Protein AF-A0A3C1LIV9-F1 (afdb_monomer_lite)

Foldseek 3Di:
DLVVDPAAEDDDPVCVPVVVQVVCCVVSVDGHDDPDDNVPDD

pLDDT: mean 76.04, std 9.99, range [55.62, 88.06]

Structure (mmCIF, N/CA/C/O backbone):
data_AF-A0A3C1LIV9-F1
#
_entry.id   AF-A0A3C1LIV9-F1
#
loop_
_atom_site.group_PDB
_atom_site.id
_atom_site.type_symbol
_atom_site.label_atom_id
_atom_site.label_alt_id
_atom_site.label_comp_id
_atom_site.label_asym_id
_atom_site.label_entity_id
_atom_site.label_seq_id
_atom_site.pdbx_PDB_ins_code
_atom_site.Cartn_x
_atom_site.Cartn_y
_atom_site.Cartn_z
_atom_site.occupancy
_atom_site.B_iso_or_equiv
_atom_site.auth_seq_id
_atom_site.auth_comp_id
_atom_site.auth_asym_id
_atom_site.auth_atom_id
_atom_site.pdbx_PDB_model_num
ATOM 1 N N . ARG A 1 1 ? -15.208 7.552 2.887 1.00 56.62 1 ARG A N 1
ATOM 2 C CA . ARG A 1 1 ? -14.944 6.778 4.127 1.00 56.62 1 ARG A CA 1
ATOM 3 C C . ARG A 1 1 ? -13.904 5.718 3.770 1.00 56.62 1 ARG A C 1
ATOM 5 O O . ARG A 1 1 ? -13.847 5.329 2.616 1.00 56.62 1 ARG A O 1
ATOM 12 N N . THR A 1 2 ? -13.067 5.238 4.693 1.00 59.81 2 THR A N 1
ATOM 13 C CA . THR A 1 2 ? -12.141 4.111 4.403 1.00 59.81 2 THR A CA 1
ATOM 14 C C . THR A 1 2 ? -12.879 2.814 4.039 1.00 59.81 2 THR A C 1
ATOM 16 O O . THR A 1 2 ? -12.291 1.904 3.471 1.00 59.81 2 THR A O 1
ATOM 19 N N . SER A 1 3 ? -14.184 2.765 4.318 1.00 71.00 3 SER A N 1
ATOM 20 C CA . SER A 1 3 ? -15.133 1.714 3.946 1.00 71.00 3 SER A CA 1
ATOM 21 C C . SER A 1 3 ? -15.349 1.548 2.438 1.00 71.00 3 SER A C 1
ATOM 23 O O . SER A 1 3 ? -15.786 0.481 2.030 1.00 71.00 3 SER A O 1
ATOM 25 N N . ASP A 1 4 ? -15.062 2.578 1.636 1.00 79.62 4 ASP A N 1
ATOM 26 C CA . ASP A 1 4 ? -15.385 2.608 0.198 1.00 79.62 4 ASP A CA 1
ATOM 27 C C . ASP A 1 4 ? -14.232 2.072 -0.674 1.00 79.62 4 ASP A C 1
ATOM 29 O O . ASP A 1 4 ? -14.313 2.077 -1.896 1.00 79.62 4 ASP A O 1
ATOM 33 N N . VAL A 1 5 ? -13.121 1.666 -0.052 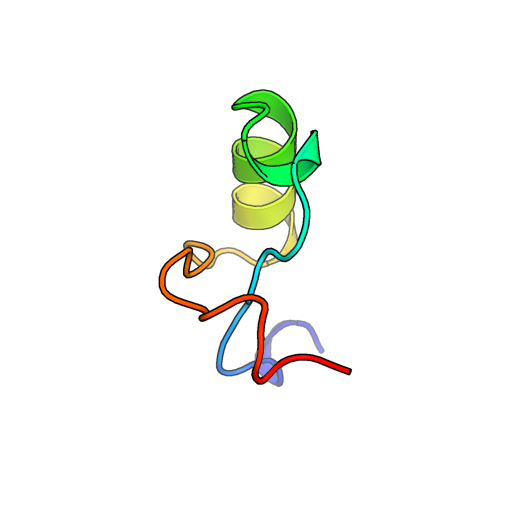1.00 75.00 5 VAL A N 1
ATOM 34 C CA . VAL A 1 5 ? -11.946 1.138 -0.752 1.00 75.00 5 VAL A CA 1
ATOM 35 C C . VAL A 1 5 ? -12.038 -0.376 -0.752 1.00 75.00 5 VAL A C 1
ATOM 37 O O . VAL A 1 5 ? -11.837 -0.989 0.295 1.00 75.00 5 VAL A O 1
ATOM 40 N N . ASP A 1 6 ? -12.326 -0.987 -1.897 1.00 78.62 6 ASP A N 1
ATOM 41 C CA . ASP A 1 6 ? -12.459 -2.442 -2.023 1.00 78.62 6 ASP A CA 1
ATOM 42 C C . ASP A 1 6 ? -11.113 -3.163 -1.897 1.00 78.62 6 ASP A C 1
ATOM 44 O O . ASP A 1 6 ? -10.985 -4.078 -1.074 1.00 78.62 6 ASP A O 1
ATOM 48 N N . GLU A 1 7 ? -10.094 -2.679 -2.610 1.00 78.25 7 GLU A N 1
ATOM 49 C CA . GLU A 1 7 ? -8.760 -3.275 -2.678 1.00 78.25 7 GLU A CA 1
ATOM 50 C C . GLU A 1 7 ? -7.652 -2.222 -2.538 1.00 78.25 7 GLU A C 1
ATOM 52 O O . GLU A 1 7 ? -7.787 -1.077 -2.967 1.00 78.25 7 GLU A O 1
ATOM 57 N N . VAL A 1 8 ? -6.538 -2.620 -1.919 1.00 80.75 8 VAL A N 1
ATOM 58 C CA . VAL A 1 8 ? -5.339 -1.788 -1.773 1.00 80.75 8 VAL A CA 1
ATOM 59 C C . VAL A 1 8 ? -4.197 -2.469 -2.509 1.00 80.75 8 VAL A C 1
ATOM 61 O O . VAL A 1 8 ? -3.803 -3.578 -2.154 1.00 80.75 8 VAL A O 1
ATOM 64 N N . ILE A 1 9 ? -3.649 -1.790 -3.512 1.00 83.25 9 ILE A N 1
ATOM 65 C CA . ILE A 1 9 ? -2.559 -2.295 -4.345 1.00 83.25 9 ILE A CA 1
ATOM 66 C C . ILE A 1 9 ? -1.291 -1.502 -4.040 1.00 83.25 9 ILE A C 1
ATOM 68 O O . ILE A 1 9 ? -1.298 -0.272 -4.028 1.00 83.25 9 ILE A O 1
ATOM 72 N N . LEU A 1 10 ? -0.187 -2.210 -3.802 1.00 82.44 10 LEU A N 1
ATOM 73 C CA . LEU A 1 10 ? 1.113 -1.598 -3.548 1.00 82.44 10 LEU A CA 1
ATOM 74 C C . LEU A 1 10 ? 2.050 -1.760 -4.748 1.00 82.44 10 LEU A C 1
ATOM 76 O O . LEU A 1 10 ? 2.517 -2.861 -5.029 1.00 82.44 10 LEU A O 1
ATOM 80 N N . VAL A 1 11 ? 2.391 -0.644 -5.399 1.00 79.06 11 VAL A N 1
ATOM 81 C CA . VAL A 1 11 ? 3.232 -0.609 -6.609 1.00 79.06 11 VAL A CA 1
ATOM 82 C C . VAL A 1 11 ? 4.564 0.085 -6.321 1.00 79.06 11 VAL A C 1
ATOM 84 O O . VAL A 1 11 ? 4.609 1.105 -5.637 1.00 79.06 11 VAL A O 1
ATOM 87 N N . GLY A 1 12 ? 5.660 -0.476 -6.836 1.00 77.81 12 GLY A N 1
ATOM 88 C CA . GLY A 1 12 ? 7.011 0.086 -6.720 1.00 77.81 12 GLY A CA 1
ATOM 89 C C . GLY A 1 12 ? 7.929 -0.642 -5.728 1.00 77.81 12 GLY A C 1
ATOM 90 O O . GLY A 1 12 ? 7.493 -1.362 -4.836 1.00 77.81 12 GLY A O 1
ATOM 91 N N . GLY A 1 13 ? 9.247 -0.472 -5.880 1.00 77.12 13 GLY A N 1
ATOM 92 C CA . GLY A 1 13 ? 10.248 -1.187 -5.070 1.00 77.12 13 GLY A CA 1
ATOM 93 C C . GLY A 1 13 ? 10.231 -0.831 -3.577 1.00 77.12 13 GLY A C 1
ATOM 94 O O . GLY A 1 13 ? 10.537 -1.676 -2.737 1.00 77.12 13 GLY A O 1
ATOM 95 N N . SER A 1 14 ? 9.813 0.389 -3.234 1.00 74.94 14 SER A N 1
ATOM 96 C CA . SER A 1 14 ? 9.703 0.887 -1.857 1.00 74.94 14 SER A CA 1
ATOM 97 C C . SER A 1 14 ? 8.567 0.237 -1.061 1.00 74.94 14 SER A C 1
ATOM 99 O O . SER A 1 14 ? 8.617 0.210 0.167 1.00 74.94 14 SER A O 1
ATOM 101 N N . THR A 1 15 ? 7.578 -0.371 -1.721 1.00 79.12 15 THR A N 1
ATOM 102 C CA . THR A 1 15 ? 6.490 -1.090 -1.038 1.00 79.12 15 THR A CA 1
ATOM 103 C C . THR A 1 15 ? 6.915 -2.455 -0.503 1.00 79.12 15 THR A C 1
ATOM 105 O O . THR A 1 15 ? 6.189 -3.080 0.272 1.00 79.12 15 THR A O 1
ATOM 108 N N . ARG A 1 16 ? 8.126 -2.910 -0.857 1.00 79.81 16 ARG A N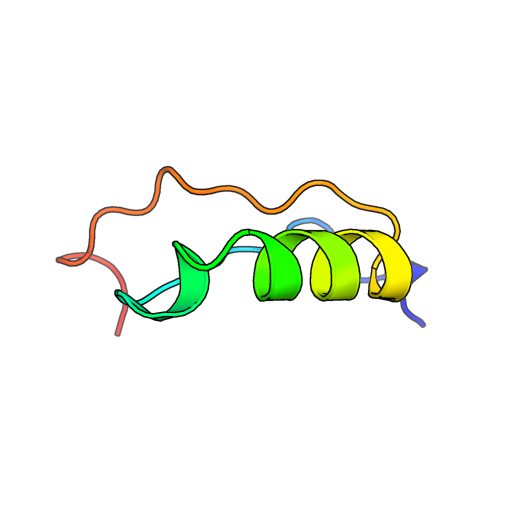 1
ATOM 109 C CA . ARG A 1 16 ? 8.774 -4.089 -0.265 1.00 79.81 16 ARG A CA 1
ATOM 110 C C . ARG A 1 16 ? 9.240 -3.840 1.168 1.00 79.81 16 ARG A C 1
ATOM 112 O O . ARG A 1 16 ? 9.529 -4.802 1.874 1.00 79.81 16 ARG A O 1
ATOM 119 N N . ILE A 1 17 ? 9.301 -2.578 1.601 1.00 87.88 17 ILE A N 1
ATOM 120 C CA . ILE A 1 17 ? 9.653 -2.215 2.972 1.00 87.88 17 ILE A CA 1
ATOM 121 C C . ILE A 1 17 ? 8.539 -2.716 3.911 1.00 87.88 17 ILE A C 1
ATOM 123 O O . ILE A 1 17 ? 7.400 -2.252 3.796 1.00 87.88 17 ILE A O 1
ATOM 127 N N . PRO A 1 18 ? 8.840 -3.601 4.883 1.00 85.06 18 PRO A N 1
ATOM 128 C CA . PRO A 1 18 ? 7.830 -4.169 5.784 1.00 85.06 18 PRO A CA 1
ATOM 129 C C . PRO A 1 18 ? 7.050 -3.102 6.556 1.00 85.06 18 PRO A C 1
ATOM 131 O O . PRO A 1 18 ? 5.847 -3.220 6.769 1.00 85.06 18 PRO A O 1
ATOM 134 N N . LYS A 1 19 ? 7.723 -2.002 6.915 1.00 8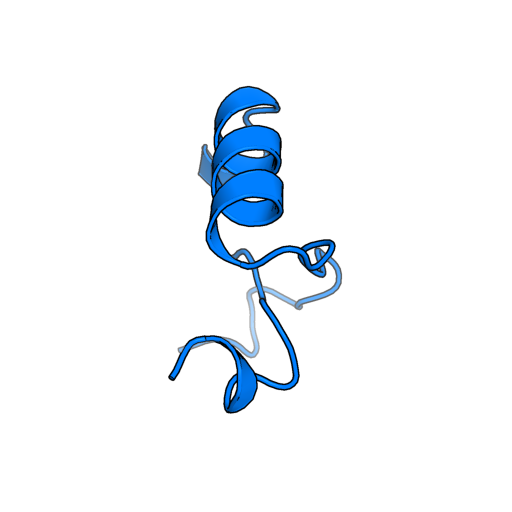7.94 19 LYS A N 1
ATOM 135 C CA . LYS A 1 19 ? 7.099 -0.917 7.671 1.00 87.94 19 LYS A CA 1
ATOM 136 C C . LYS A 1 19 ? 6.006 -0.184 6.899 1.00 87.94 19 LYS A C 1
ATOM 138 O O . LYS A 1 19 ? 5.014 0.222 7.494 1.00 87.94 19 LYS A O 1
ATOM 143 N N . VAL A 1 20 ? 6.171 -0.038 5.586 1.00 84.12 20 VAL A N 1
ATOM 144 C CA . VAL A 1 20 ? 5.168 0.596 4.719 1.00 84.12 20 VAL A CA 1
ATOM 145 C C . VAL A 1 20 ? 3.906 -0.262 4.677 1.00 84.12 20 VAL A C 1
ATOM 147 O O . VAL A 1 20 ? 2.805 0.260 4.808 1.00 84.12 20 VAL A O 1
ATOM 150 N N . GLN A 1 21 ? 4.067 -1.582 4.588 1.00 82.44 21 GLN A N 1
ATOM 151 C CA . GLN A 1 21 ? 2.951 -2.528 4.576 1.00 82.44 21 GLN A CA 1
ATOM 152 C C . GLN A 1 21 ? 2.171 -2.487 5.891 1.00 82.44 21 GLN A C 1
ATOM 154 O O . GLN A 1 21 ? 0.955 -2.357 5.853 1.00 82.44 21 GLN A O 1
ATOM 159 N N . GLU A 1 22 ? 2.852 -2.488 7.042 1.00 88.06 22 GLU A N 1
ATOM 160 C CA . GLU A 1 22 ? 2.187 -2.366 8.348 1.00 88.06 22 GLU A CA 1
ATOM 161 C C . GLU A 1 22 ? 1.380 -1.071 8.488 1.00 88.06 22 GLU A C 1
ATOM 163 O O . GLU A 1 22 ? 0.302 -1.067 9.08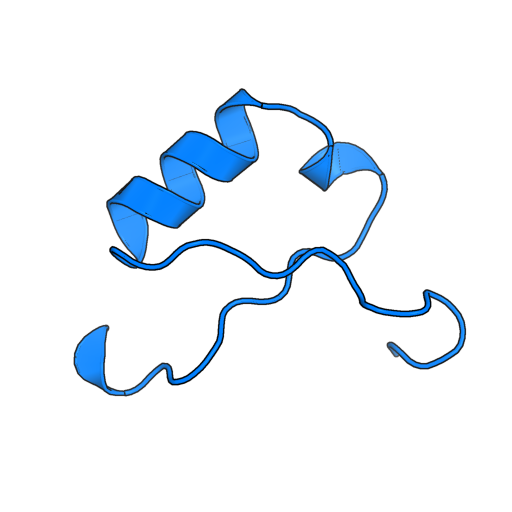0 1.00 88.06 22 GLU A O 1
ATOM 168 N N . ILE A 1 23 ? 1.915 0.052 8.000 1.00 88.06 23 ILE A N 1
ATOM 169 C CA . ILE A 1 23 ? 1.240 1.351 8.095 1.00 88.06 23 ILE A CA 1
ATOM 170 C C . ILE A 1 23 ? -0.011 1.350 7.219 1.00 88.06 23 ILE A C 1
ATOM 172 O O . ILE A 1 23 ? -1.069 1.771 7.673 1.00 88.06 23 ILE A O 1
ATOM 176 N N . VAL A 1 24 ? 0.097 0.838 5.993 1.00 84.50 24 VAL A N 1
ATOM 177 C CA . VAL A 1 24 ? -1.019 0.735 5.045 1.00 84.50 24 VAL A CA 1
ATOM 178 C C . VAL A 1 24 ? -2.088 -0.227 5.567 1.00 84.50 24 VAL A C 1
ATOM 180 O O . VAL A 1 24 ? -3.270 0.108 5.545 1.00 84.50 24 VAL A O 1
ATOM 183 N N . GLU A 1 25 ? -1.685 -1.364 6.136 1.00 85.38 25 GLU A N 1
ATOM 184 C CA . GLU A 1 25 ? -2.592 -2.307 6.798 1.00 85.38 25 GLU A CA 1
ATOM 185 C C . GLU A 1 25 ? -3.311 -1.671 7.990 1.00 85.38 25 GLU A C 1
ATOM 187 O O . GLU A 1 25 ? -4.514 -1.849 8.137 1.00 85.38 25 GLU A O 1
ATOM 192 N N . LYS A 1 26 ? -2.618 -0.890 8.826 1.00 87.19 26 LYS A N 1
ATOM 193 C CA . LYS A 1 26 ? -3.239 -0.195 9.969 1.00 87.19 26 LYS A CA 1
ATOM 194 C C . LYS A 1 26 ? -4.147 0.954 9.548 1.00 87.19 26 LYS A C 1
ATOM 196 O O . LYS A 1 26 ? -5.137 1.220 10.222 1.00 87.19 26 LYS A O 1
ATOM 201 N N . PHE A 1 27 ? -3.804 1.643 8.466 1.00 85.88 27 PHE A N 1
ATOM 202 C CA . PHE A 1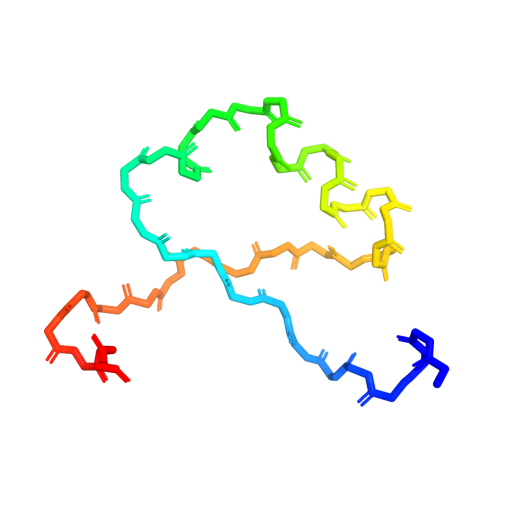 27 ? -4.548 2.798 7.976 1.00 85.88 27 PHE A CA 1
ATOM 203 C C . PHE A 1 27 ? -5.832 2.386 7.249 1.00 85.88 27 PHE A C 1
ATOM 205 O O . PHE A 1 27 ? -6.886 2.977 7.470 1.00 85.88 27 PHE A O 1
ATOM 212 N N . PHE A 1 28 ? -5.752 1.354 6.405 1.00 83.25 28 PHE A N 1
ATOM 213 C CA . PHE A 1 28 ? -6.888 0.860 5.623 1.00 83.25 28 PHE A CA 1
ATOM 214 C C . PHE A 1 28 ? -7.595 -0.342 6.262 1.00 83.25 28 PHE A C 1
ATOM 216 O O . PHE A 1 28 ? -8.693 -0.691 5.839 1.00 83.25 28 PHE A O 1
ATOM 223 N N . GLY A 1 29 ? -6.996 -0.990 7.266 1.00 82.62 29 GLY A N 1
ATOM 224 C CA . GLY A 1 29 ? -7.537 -2.200 7.898 1.00 82.62 29 GLY A CA 1
ATOM 225 C C . GLY A 1 29 ? -7.566 -3.422 6.974 1.00 82.62 29 GLY A C 1
ATOM 226 O O . GLY A 1 29 ? -8.209 -4.420 7.294 1.00 82.62 29 GLY A O 1
ATOM 227 N N . LYS A 1 30 ? -6.913 -3.341 5.810 1.00 80.19 30 LYS A N 1
ATOM 228 C CA . LYS A 1 30 ? -6.941 -4.345 4.742 1.00 80.19 30 LYS A CA 1
ATOM 229 C C .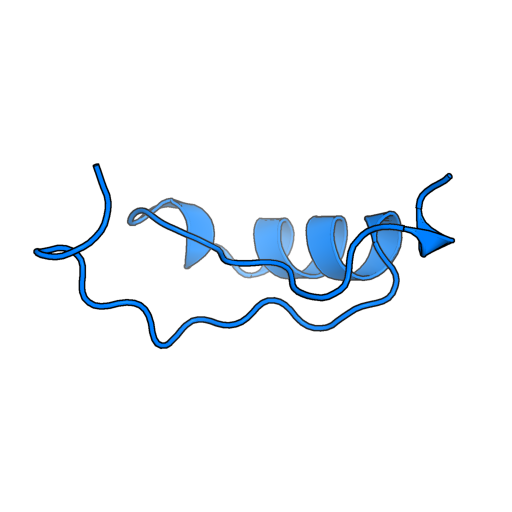 LYS A 1 30 ? -5.521 -4.705 4.328 1.00 80.19 30 LYS A C 1
ATOM 231 O O . LYS A 1 30 ? -4.641 -3.847 4.297 1.00 80.19 30 LYS A O 1
ATOM 236 N N . LYS A 1 31 ? -5.310 -5.980 3.994 1.00 80.06 31 LYS A N 1
ATOM 237 C CA . LYS A 1 31 ? -4.008 -6.486 3.555 1.00 80.06 31 LYS A CA 1
ATOM 238 C C . LYS A 1 31 ? -3.731 -6.032 2.115 1.00 80.06 31 LYS A C 1
ATOM 240 O O . LYS A 1 31 ? -4.536 -6.351 1.243 1.00 80.06 31 LYS A O 1
ATOM 245 N N . PRO A 1 32 ? -2.628 -5.316 1.847 1.00 77.75 32 PRO A N 1
ATOM 246 C CA . PRO A 1 32 ? -2.319 -4.849 0.509 1.00 77.75 32 PRO A CA 1
ATOM 247 C C . PRO A 1 32 ? -1.914 -6.006 -0.408 1.00 77.75 32 PRO A C 1
ATOM 249 O O . PRO A 1 32 ? -1.100 -6.861 -0.036 1.00 77.75 32 PRO A O 1
ATOM 252 N N . ASN A 1 33 ? -2.453 -6.002 -1.623 1.00 77.75 33 ASN A N 1
ATOM 253 C CA . ASN A 1 33 ? -2.133 -6.973 -2.652 1.00 77.75 33 ASN A CA 1
ATOM 254 C C . ASN A 1 33 ? -0.804 -6.608 -3.336 1.00 77.75 33 ASN A C 1
ATOM 256 O O . ASN A 1 33 ? -0.512 -5.438 -3.600 1.00 77.75 33 ASN A O 1
ATOM 260 N N . ARG A 1 34 ? 0.033 -7.625 -3.568 1.00 67.50 34 ARG A N 1
ATOM 261 C CA . ARG A 1 34 ? 1.393 -7.496 -4.133 1.00 67.50 34 ARG A CA 1
ATOM 262 C C . ARG A 1 34 ? 1.506 -8.076 -5.541 1.00 67.50 34 ARG A C 1
ATOM 264 O O . ARG A 1 34 ? 2.577 -8.017 -6.136 1.00 67.50 34 ARG A O 1
ATOM 271 N N . GLY A 1 35 ? 0.437 -8.695 -6.036 1.00 62.31 35 GLY A N 1
ATOM 272 C CA . GLY A 1 35 ? 0.419 -9.432 -7.295 1.00 62.31 35 GLY A CA 1
ATOM 273 C C . GLY A 1 35 ? 0.083 -8.553 -8.487 1.00 62.31 35 GLY A C 1
ATOM 274 O O . GLY A 1 35 ? -0.799 -8.920 -9.250 1.00 62.31 35 GLY A O 1
ATOM 275 N N . VAL A 1 36 ? 0.730 -7.395 -8.625 1.00 62.34 36 VAL A N 1
ATOM 276 C CA . VAL A 1 36 ? 0.463 -6.522 -9.770 1.00 62.34 36 VAL A CA 1
ATOM 277 C C . VAL A 1 36 ? 1.684 -6.467 -10.661 1.00 62.34 36 VAL A C 1
ATOM 279 O O . VAL A 1 36 ? 2.790 -6.155 -10.213 1.00 62.34 36 VAL A O 1
ATOM 282 N N . ASN A 1 37 ? 1.468 -6.869 -11.911 1.00 62.69 37 ASN A N 1
ATOM 283 C CA . ASN A 1 37 ? 2.497 -6.931 -12.927 1.00 62.69 37 ASN A CA 1
ATOM 284 C C . ASN A 1 37 ? 2.924 -5.491 -13.261 1.00 62.69 37 ASN A C 1
ATOM 286 O O . ASN A 1 37 ? 2.075 -4.700 -13.673 1.00 62.69 37 ASN A O 1
ATOM 290 N N . PRO A 1 38 ? 4.195 -5.111 -13.054 1.00 57.50 38 PRO A N 1
ATOM 291 C CA . PRO A 1 38 ? 4.648 -3.736 -13.259 1.00 57.50 38 PRO A CA 1
ATOM 292 C C . PRO A 1 38 ? 4.511 -3.230 -14.706 1.00 57.50 38 PRO A C 1
ATOM 294 O O . PRO A 1 38 ? 4.598 -2.026 -14.906 1.00 57.50 38 PRO A O 1
ATOM 297 N N . ASP A 1 39 ? 4.258 -4.109 -15.682 1.00 67.19 39 ASP A N 1
ATOM 298 C CA . ASP A 1 39 ? 3.979 -3.735 -17.078 1.00 67.19 39 ASP A CA 1
ATOM 299 C C . ASP A 1 39 ? 2.524 -3.276 -17.329 1.00 67.19 39 ASP A C 1
ATOM 301 O O . ASP A 1 39 ? 2.251 -2.662 -18.358 1.00 67.19 39 ASP A O 1
ATOM 305 N N . GLU A 1 40 ? 1.583 -3.547 -16.414 1.00 59.97 40 GLU A N 1
ATOM 306 C CA . GLU A 1 40 ? 0.156 -3.192 -16.567 1.00 59.97 40 GLU A CA 1
ATOM 307 C C . GLU A 1 40 ? -0.277 -1.969 -15.746 1.00 59.97 40 GLU A C 1
ATOM 309 O O . GLU A 1 40 ? -1.397 -1.485 -15.912 1.00 59.97 40 GLU A O 1
ATOM 314 N N . VAL A 1 41 ? 0.584 -1.451 -14.864 1.00 57.34 41 VAL A N 1
ATOM 315 C CA . VAL A 1 41 ? 0.256 -0.284 -14.035 1.00 57.34 41 VAL A CA 1
ATOM 316 C C . VAL A 1 41 ? 0.924 0.960 -14.598 1.00 57.34 41 VAL A C 1
ATOM 318 O O . VAL A 1 41 ? 2.139 1.119 -14.474 1.00 57.34 41 VAL A O 1
ATOM 321 N N . VAL A 1 42 ? 0.108 1.852 -15.161 1.00 55.62 42 VAL A N 1
ATOM 322 C CA . VAL A 1 42 ? 0.478 3.235 -15.500 1.00 55.62 42 VAL A CA 1
ATOM 323 C C . VAL A 1 42 ? -0.302 4.190 -14.612 1.00 55.62 42 VAL A C 1
ATOM 325 O O . VAL A 1 42 ? -1.531 3.988 -14.482 1.00 55.62 42 VAL A O 1
#

Secondary structure (DSSP, 8-state):
-GGG----B--SGGGGSHHHHHHHHHHHSSPPB----TTT--

Radius of gyration: 10.8 Å; chains: 1; bounding box: 26×16×27 Å

Sequence (42 aa):
RTSDVDEVILVGGSTRIPKVQEIVEKFFGKKPNRGVNPDEVV